Protein AF-A0AAE0ABB4-F1 (afdb_monomer_lite)

Secondary structure (DSSP, 8-state):
-------------------------------------------GGGT--TT--EEEEEEEEEEETTEEEEEEEEEEEEEE-SPPSS---TT--TTS-B---PPPPP-

Structure (mmCIF, N/CA/C/O backbone):
data_AF-A0AAE0ABB4-F1
#
_entry.id   AF-A0AAE0ABB4-F1
#
loop_
_atom_site.group_PDB
_atom_site.id
_atom_site.type_symbo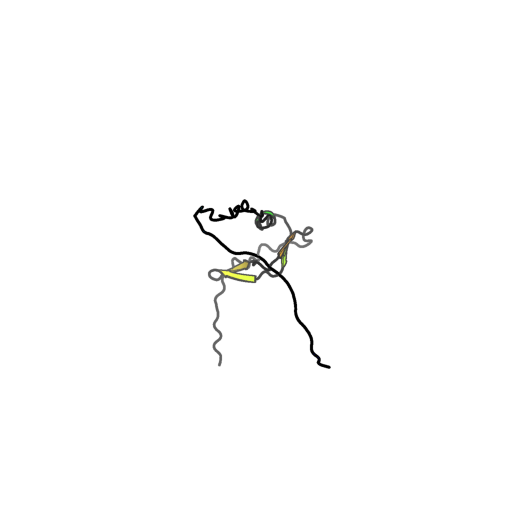l
_atom_site.label_atom_id
_atom_site.label_alt_id
_atom_site.label_comp_id
_atom_site.label_asym_id
_atom_site.label_entity_id
_atom_site.label_seq_id
_atom_site.pdbx_PDB_ins_code
_atom_site.Cartn_x
_atom_site.Cartn_y
_atom_site.Cartn_z
_atom_site.occupancy
_atom_site.B_iso_or_equiv
_atom_site.auth_seq_id
_atom_site.auth_comp_id
_atom_site.auth_asym_id
_atom_site.auth_atom_id
_atom_site.pdbx_PDB_model_num
ATOM 1 N N . MET A 1 1 ? 29.521 78.520 -8.466 1.00 41.69 1 MET A N 1
ATOM 2 C CA . MET A 1 1 ? 29.208 79.914 -8.072 1.00 41.69 1 MET A CA 1
ATOM 3 C C . MET A 1 1 ? 28.332 80.528 -9.156 1.00 41.69 1 MET A C 1
ATOM 5 O O . MET A 1 1 ? 28.312 79.990 -10.256 1.00 41.69 1 MET A O 1
ATOM 9 N N . SER A 1 2 ? 27.575 81.574 -8.837 1.00 38.72 2 SER A N 1
ATOM 10 C CA . SER A 1 2 ? 26.645 82.263 -9.750 1.00 38.72 2 SER A CA 1
ATOM 11 C C . SER A 1 2 ? 27.369 83.190 -10.739 1.00 38.72 2 SER A C 1
ATOM 13 O O . SER A 1 2 ? 28.404 83.712 -10.345 1.00 38.72 2 SER A O 1
ATOM 15 N N . THR A 1 3 ? 26.779 83.474 -11.917 1.00 31.75 3 THR A N 1
ATOM 16 C CA . THR A 1 3 ? 26.558 84.849 -12.459 1.00 31.75 3 THR A CA 1
ATOM 17 C C . THR A 1 3 ? 25.786 84.893 -13.794 1.00 31.75 3 THR A C 1
ATOM 19 O O . THR A 1 3 ? 25.891 84.002 -14.630 1.00 31.75 3 THR A O 1
ATOM 22 N N . THR A 1 4 ? 25.047 85.996 -13.948 1.00 33.56 4 THR A N 1
ATOM 23 C CA . THR A 1 4 ? 24.643 86.780 -15.146 1.00 33.56 4 THR A CA 1
ATOM 24 C C . THR A 1 4 ? 25.686 86.851 -16.293 1.00 33.56 4 THR A C 1
ATOM 26 O O . THR A 1 4 ? 26.872 86.728 -16.001 1.00 33.56 4 THR A O 1
ATOM 29 N N . THR A 1 5 ? 25.395 87.102 -17.590 1.00 31.52 5 THR A N 1
ATOM 30 C CA . THR A 1 5 ? 24.165 87.262 -18.441 1.00 31.52 5 THR A CA 1
ATOM 31 C C . THR A 1 5 ? 24.581 87.188 -19.959 1.00 31.52 5 THR A C 1
ATOM 33 O O . THR A 1 5 ? 25.715 86.797 -20.204 1.00 31.52 5 THR A O 1
ATOM 36 N N . GLU A 1 6 ? 23.832 87.477 -21.055 1.00 35.69 6 GLU A N 1
ATOM 37 C CA . GLU A 1 6 ? 22.491 88.065 -21.331 1.00 35.69 6 GLU A CA 1
ATOM 38 C C . GLU A 1 6 ? 21.883 87.644 -22.712 1.00 35.69 6 GLU A C 1
ATOM 40 O O . GLU A 1 6 ? 22.542 87.035 -23.547 1.00 35.69 6 GLU A O 1
ATOM 45 N N . THR A 1 7 ? 20.616 88.029 -22.933 1.00 31.92 7 THR A N 1
ATOM 46 C CA . THR A 1 7 ? 19.879 88.421 -24.169 1.00 31.92 7 THR A CA 1
ATOM 47 C C . THR A 1 7 ? 20.511 88.279 -25.576 1.00 31.92 7 THR A C 1
ATOM 49 O O . THR A 1 7 ? 21.500 88.941 -25.878 1.00 31.92 7 THR A O 1
ATOM 52 N N . LYS A 1 8 ? 19.801 87.610 -26.523 1.00 34.84 8 LYS A N 1
ATOM 53 C CA . LYS A 1 8 ? 18.992 88.221 -27.637 1.00 34.84 8 LYS A CA 1
ATOM 54 C C . LYS A 1 8 ? 18.640 87.227 -28.781 1.00 34.84 8 LYS A C 1
ATOM 56 O O . LYS A 1 8 ? 19.491 86.447 -29.188 1.00 34.84 8 LYS A O 1
ATOM 61 N N . THR A 1 9 ? 17.483 87.448 -29.437 1.00 30.66 9 THR A N 1
ATOM 62 C CA . THR A 1 9 ? 17.218 87.288 -30.907 1.00 30.66 9 THR A CA 1
ATOM 63 C C . THR A 1 9 ? 16.262 86.163 -31.388 1.00 30.66 9 THR A C 1
ATOM 65 O O . THR A 1 9 ? 16.583 84.990 -31.323 1.00 30.66 9 THR A O 1
ATOM 68 N N . GLN A 1 10 ? 15.147 86.602 -32.007 1.00 40.25 10 GLN A N 1
ATOM 69 C CA . GLN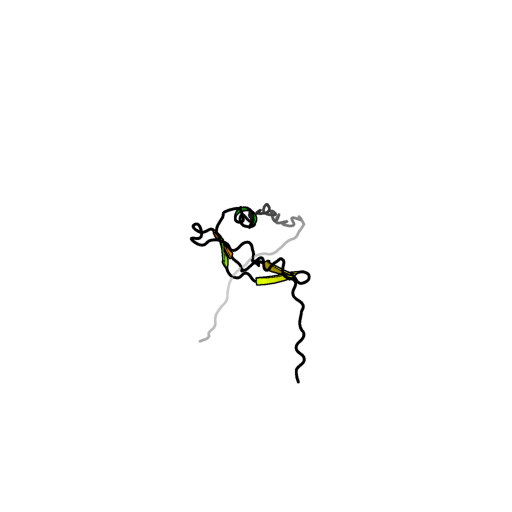 A 1 10 ? 14.292 85.982 -33.057 1.00 40.25 10 GLN A CA 1
ATOM 70 C C . GLN A 1 10 ? 13.533 84.640 -32.848 1.00 40.25 10 GLN A C 1
ATOM 72 O O . GLN A 1 10 ? 14.132 83.579 -32.809 1.00 40.25 10 GLN A O 1
ATOM 77 N N . GLN A 1 11 ? 12.189 84.756 -32.967 1.00 42.59 11 GLN A N 1
ATOM 78 C CA . GLN A 1 11 ? 11.243 83.993 -33.835 1.00 42.59 11 GLN A CA 1
ATOM 79 C C . GLN A 1 11 ? 11.055 82.462 -33.593 1.00 42.59 11 GLN A C 1
ATOM 81 O O . GLN A 1 11 ? 11.975 81.773 -33.193 1.00 42.59 11 GLN A O 1
ATOM 86 N N . LYS A 1 12 ? 9.886 81.825 -33.829 1.00 37.09 12 LYS A N 1
ATOM 87 C CA . LYS A 1 12 ? 8.826 82.087 -34.833 1.00 37.09 12 LYS A CA 1
ATOM 88 C C . LYS A 1 12 ? 7.497 81.324 -34.537 1.00 37.09 12 LYS A C 1
ATOM 90 O O . LYS A 1 12 ? 7.554 80.182 -34.111 1.00 37.09 12 LYS A O 1
ATOM 95 N N . GLN A 1 13 ? 6.353 81.908 -34.934 1.00 32.06 13 GLN A N 1
ATOM 96 C CA . GLN A 1 13 ? 5.065 81.277 -35.348 1.00 32.06 13 GLN A CA 1
ATOM 97 C C . GLN A 1 13 ? 4.150 80.458 -34.389 1.00 32.06 13 GLN A C 1
ATOM 99 O O . GLN A 1 13 ? 4.564 79.546 -33.689 1.00 32.06 13 GLN A O 1
ATOM 104 N N . ALA A 1 14 ? 2.843 80.750 -34.516 1.00 32.75 14 ALA A N 1
ATOM 105 C CA . ALA A 1 14 ? 1.630 79.985 -34.158 1.00 32.75 14 ALA A CA 1
ATOM 106 C C . ALA A 1 14 ? 0.420 80.659 -34.887 1.00 32.75 14 ALA A C 1
ATOM 108 O O . ALA A 1 14 ? 0.627 81.726 -35.473 1.00 32.75 14 ALA A O 1
ATOM 109 N N . PRO A 1 15 ? -0.844 80.189 -34.789 1.00 58.53 15 PRO A N 1
ATOM 110 C CA . PRO A 1 15 ? -1.381 78.861 -35.141 1.00 58.53 15 PRO A CA 1
ATOM 111 C C . PRO A 1 15 ? -2.642 78.942 -36.060 1.00 58.53 15 PRO A C 1
ATOM 113 O O . PRO A 1 15 ? -3.139 80.036 -36.314 1.00 58.53 15 PRO A O 1
ATOM 116 N N . LYS A 1 16 ? -3.214 77.795 -36.482 1.00 36.31 16 LYS A N 1
ATOM 117 C CA . LYS A 1 16 ? -4.673 77.555 -36.708 1.00 36.31 16 LYS A CA 1
ATOM 118 C C . LYS A 1 16 ? -4.947 76.042 -36.900 1.00 36.31 16 LYS A C 1
ATOM 120 O O . LYS A 1 16 ? -4.207 75.408 -37.638 1.00 36.31 16 LYS A O 1
ATOM 125 N N . GLN A 1 17 ? -5.743 75.414 -36.020 1.00 39.03 17 GLN A N 1
ATOM 126 C CA . GLN A 1 17 ? -7.161 74.991 -36.192 1.00 39.03 17 GLN A CA 1
ATOM 127 C C . GLN A 1 17 ? -7.349 73.825 -37.194 1.00 39.03 17 GLN A C 1
ATOM 129 O O . GLN A 1 17 ? -7.041 74.002 -38.364 1.00 39.03 17 GLN A O 1
ATOM 134 N N . GLN A 1 18 ? -7.618 72.599 -36.700 1.00 38.16 18 GLN A N 1
ATOM 135 C CA . GLN A 1 18 ? -8.941 71.907 -36.637 1.00 38.16 18 GLN A CA 1
ATOM 136 C C . GLN A 1 18 ? -9.376 71.371 -38.027 1.00 38.16 18 GLN A C 1
ATOM 138 O O . GLN A 1 18 ? -9.240 72.084 -39.010 1.00 38.16 18 GLN A O 1
ATOM 143 N N . GLU A 1 19 ? -9.821 70.120 -38.206 1.00 36.62 19 GLU A N 1
ATOM 144 C CA . GLU A 1 19 ? -10.715 69.316 -37.344 1.00 36.62 19 GLU A CA 1
ATOM 145 C C . GLU A 1 19 ? -10.391 67.788 -37.344 1.00 36.62 19 GLU A C 1
ATOM 147 O O . GLU A 1 19 ? -9.253 67.396 -37.590 1.00 36.62 19 GLU A O 1
ATOM 152 N N . GLU A 1 20 ? -11.368 66.956 -36.969 1.00 40.31 20 GLU A N 1
ATOM 153 C CA . GLU A 1 20 ? -11.336 65.520 -36.608 1.00 40.31 20 GLU A CA 1
ATOM 154 C C . GLU A 1 20 ? -10.759 64.509 -37.634 1.00 40.31 20 GLU A C 1
ATOM 156 O O . GLU A 1 20 ? -11.037 64.593 -38.825 1.00 40.31 20 GLU A O 1
ATOM 161 N N . GLU A 1 21 ? -10.126 63.433 -37.132 1.00 38.44 21 GLU A N 1
ATOM 162 C CA . GLU A 1 21 ? -10.499 62.052 -37.514 1.00 38.44 21 GLU A CA 1
ATOM 163 C C . GLU A 1 21 ? -10.266 61.079 -36.334 1.00 38.44 21 GLU A C 1
ATOM 165 O O . GLU A 1 21 ? -9.267 61.165 -35.612 1.00 38.44 21 GLU A O 1
ATOM 170 N N . GLU A 1 22 ? -11.210 60.159 -36.109 1.00 46.00 22 GLU A N 1
ATOM 171 C CA . GLU A 1 22 ? -11.197 59.188 -35.010 1.00 46.00 22 GLU A CA 1
ATOM 172 C C . GLU A 1 22 ? -10.500 57.878 -35.418 1.00 46.00 22 GLU A C 1
ATOM 174 O O . GLU A 1 22 ? -10.996 57.124 -36.251 1.00 46.00 22 GLU A O 1
ATOM 179 N N . ALA A 1 23 ? -9.381 57.547 -34.765 1.00 37.25 23 ALA A N 1
ATOM 180 C CA . ALA A 1 23 ? -8.704 56.259 -34.936 1.00 37.25 23 ALA A CA 1
ATOM 181 C C . ALA A 1 23 ? -8.276 55.666 -33.583 1.00 37.25 23 ALA A C 1
ATOM 183 O O . ALA A 1 23 ? -7.093 55.626 -33.232 1.00 37.25 23 ALA A O 1
ATOM 184 N N . ALA A 1 24 ? -9.251 55.196 -32.797 1.00 39.94 24 ALA A N 1
ATOM 185 C CA . ALA A 1 24 ? -8.988 54.490 -31.547 1.00 39.94 24 ALA A CA 1
ATOM 186 C C . ALA A 1 24 ? -8.135 53.231 -31.808 1.00 39.94 24 ALA A C 1
ATOM 188 O O . ALA A 1 24 ? -8.603 52.251 -32.388 1.00 39.94 24 ALA A O 1
ATOM 189 N N . ALA A 1 25 ? -6.870 53.254 -31.374 1.00 45.66 25 ALA A N 1
ATOM 190 C CA . ALA A 1 25 ? -5.884 52.207 -31.646 1.00 45.66 25 ALA A CA 1
ATOM 191 C C . ALA A 1 25 ? -6.163 50.912 -30.855 1.00 45.66 25 ALA A C 1
ATOM 193 O O . ALA A 1 25 ? -5.468 50.574 -29.891 1.00 45.66 25 ALA A O 1
ATOM 194 N N . ALA A 1 26 ? -7.186 50.172 -31.282 1.00 46.22 26 ALA A N 1
ATOM 195 C CA . ALA A 1 26 ? -7.578 48.879 -30.748 1.00 46.22 26 ALA A CA 1
ATOM 196 C C . ALA A 1 26 ? -6.477 47.835 -30.997 1.00 46.22 26 ALA A C 1
ATOM 198 O O . ALA A 1 26 ? -6.487 47.099 -31.984 1.00 46.22 26 ALA A O 1
ATOM 199 N N . LYS A 1 27 ? -5.511 47.751 -30.073 1.00 53.97 27 LYS A N 1
ATOM 200 C CA . LYS A 1 27 ? -4.543 46.651 -30.021 1.00 53.97 27 LYS A CA 1
ATOM 201 C C . LYS A 1 27 ? -5.306 45.340 -29.862 1.00 53.97 27 LYS A C 1
ATOM 203 O O . LYS A 1 27 ? -5.723 44.992 -28.758 1.00 53.97 27 LYS A O 1
ATOM 208 N N . VAL A 1 28 ? -5.459 44.610 -30.964 1.00 56.91 28 VAL A N 1
ATOM 209 C CA . VAL A 1 28 ? -5.989 43.247 -30.967 1.00 56.91 28 VAL A CA 1
ATOM 210 C C . VAL A 1 28 ? -5.041 42.384 -30.141 1.00 56.91 28 VAL A C 1
ATOM 212 O O . VAL A 1 28 ? -3.984 41.964 -30.608 1.00 56.91 28 VAL A O 1
ATOM 215 N N . VAL A 1 29 ? -5.405 42.146 -28.880 1.00 64.69 29 VAL A N 1
ATOM 216 C CA . VAL A 1 29 ? -4.717 41.181 -28.024 1.00 64.69 29 VAL A CA 1
ATOM 217 C C . VAL A 1 29 ? -5.062 39.801 -28.564 1.00 64.69 29 VAL A C 1
ATOM 219 O O . VAL A 1 29 ? -6.082 39.214 -28.201 1.00 64.69 29 VAL A O 1
ATOM 222 N N . GLU A 1 30 ? -4.225 39.309 -29.478 1.00 69.50 30 GLU A N 1
ATOM 223 C CA . GLU A 1 30 ? -4.338 37.962 -30.022 1.00 69.50 30 GLU A CA 1
ATOM 224 C C . GLU A 1 30 ? -4.314 36.969 -28.855 1.00 69.50 30 GLU A C 1
ATOM 226 O O . GLU A 1 30 ? -3.292 36.763 -28.190 1.00 69.50 30 GLU A O 1
ATOM 231 N N . LYS A 1 31 ? -5.479 36.378 -28.565 1.00 70.44 31 LYS A N 1
ATOM 232 C CA . LYS A 1 31 ? -5.626 35.362 -27.526 1.00 70.44 31 LYS A CA 1
ATOM 233 C C . LYS A 1 31 ? -4.847 34.132 -27.975 1.00 70.44 31 LYS A C 1
ATOM 235 O O . LYS A 1 31 ? -5.367 33.312 -28.730 1.00 70.44 31 LYS A O 1
ATOM 240 N N . ARG A 1 32 ? -3.591 34.042 -27.520 1.00 73.62 32 ARG A N 1
ATOM 241 C CA . ARG A 1 32 ? -2.683 32.918 -27.776 1.00 73.62 32 ARG A CA 1
ATOM 242 C C . ARG A 1 32 ? -3.454 31.611 -27.625 1.00 73.62 32 ARG A C 1
ATOM 244 O O . ARG A 1 32 ? -4.106 31.401 -26.600 1.00 73.62 32 ARG A O 1
ATOM 251 N N . LYS A 1 33 ? -3.380 30.759 -28.652 1.00 72.19 33 LYS A N 1
ATOM 252 C CA . LYS A 1 33 ? -4.047 29.449 -28.675 1.00 72.19 33 LYS A CA 1
ATOM 253 C C . LYS A 1 33 ? -3.743 28.714 -27.360 1.00 72.19 33 LYS A C 1
ATOM 255 O O . LYS A 1 33 ? -2.580 28.730 -26.946 1.00 72.19 33 LYS A O 1
ATOM 260 N N . PRO A 1 34 ? -4.744 28.113 -26.689 1.00 65.19 34 PRO A N 1
ATOM 261 C CA . PRO A 1 34 ? -4.544 27.493 -25.385 1.00 65.19 34 PRO A CA 1
ATOM 262 C C . PRO A 1 34 ? -3.435 26.444 -25.467 1.00 65.19 34 PRO A C 1
ATOM 264 O O . PRO A 1 34 ? -3.520 25.489 -26.240 1.00 65.19 34 PRO A O 1
ATOM 267 N N . VAL A 1 35 ? -2.381 26.640 -24.673 1.00 65.44 35 VAL A N 1
ATOM 268 C CA . VAL A 1 35 ? -1.282 25.680 -24.567 1.00 65.44 35 VAL A CA 1
ATOM 269 C C . VAL A 1 35 ? -1.775 24.525 -23.707 1.00 65.44 35 VAL A C 1
ATOM 271 O O . VAL A 1 35 ? -1.666 24.547 -22.482 1.00 65.44 35 VAL A O 1
ATOM 274 N N . PHE A 1 36 ? -2.352 23.520 -24.362 1.00 60.28 36 PHE A N 1
ATOM 275 C CA . PHE A 1 36 ? -2.690 22.249 -23.737 1.00 60.28 36 PHE A CA 1
ATOM 276 C C . PHE A 1 36 ? -1.402 21.501 -23.383 1.00 60.28 36 PHE A C 1
ATOM 278 O O . PHE A 1 36 ? -0.917 20.665 -24.144 1.00 60.28 36 PHE A O 1
ATOM 285 N N . VAL A 1 37 ? -0.840 21.813 -22.215 1.00 57.25 37 VAL A N 1
ATOM 286 C CA . VAL A 1 37 ? 0.176 20.970 -21.587 1.00 57.25 37 VAL A CA 1
ATOM 287 C C . VAL A 1 37 ? -0.481 19.624 -21.300 1.00 57.25 37 VAL A C 1
ATOM 289 O O . VAL A 1 37 ? -1.361 19.525 -20.444 1.00 57.25 37 VAL A O 1
ATOM 292 N N . LYS A 1 38 ? -0.065 18.583 -22.023 1.00 53.09 38 LYS A N 1
ATOM 293 C CA . LYS A 1 38 ? -0.380 17.212 -21.634 1.00 53.09 38 LYS A CA 1
ATOM 294 C C . LYS A 1 38 ? 0.248 16.949 -20.270 1.00 53.09 38 LYS A C 1
ATOM 296 O O . LYS A 1 38 ? 1.466 16.996 -20.116 1.00 53.09 38 LYS A O 1
ATOM 301 N N . VAL A 1 39 ? -0.588 16.653 -19.282 1.00 54.66 39 VAL A N 1
ATOM 302 C CA . VAL A 1 39 ? -0.134 16.080 -18.014 1.00 54.66 39 VAL A CA 1
ATOM 303 C C . VAL A 1 39 ? 0.111 14.592 -18.268 1.00 54.66 39 VAL A C 1
ATOM 305 O O . VAL A 1 39 ? -0.747 13.758 -17.999 1.00 54.66 39 VAL A O 1
ATOM 308 N N . ASP A 1 40 ? 1.275 14.262 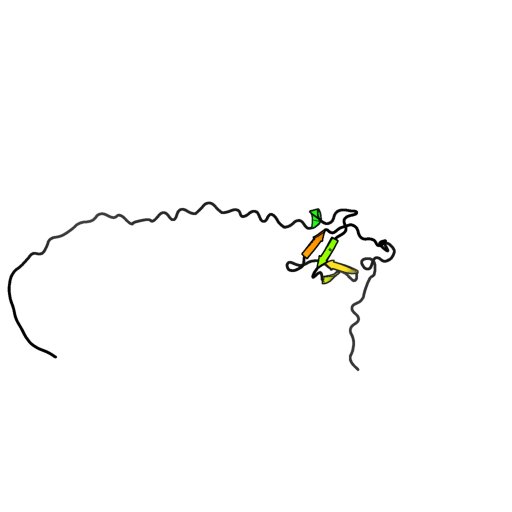-18.832 1.00 56.31 40 ASP A N 1
ATOM 309 C CA . ASP A 1 40 ? 1.650 12.896 -19.246 1.00 56.31 40 ASP A CA 1
ATOM 310 C C . ASP A 1 40 ? 1.866 11.914 -18.065 1.00 56.31 40 ASP A C 1
ATOM 312 O O . ASP A 1 40 ? 2.325 10.791 -18.259 1.00 56.31 40 ASP A O 1
ATOM 316 N N . GLN A 1 41 ? 1.555 12.313 -16.824 1.00 56.03 41 GLN A N 1
ATOM 317 C CA . GLN A 1 41 ? 1.876 11.564 -15.602 1.00 56.03 41 GLN A CA 1
ATOM 318 C C . GLN A 1 41 ? 0.734 11.540 -14.568 1.00 56.03 41 GLN A C 1
ATOM 320 O O . GLN A 1 41 ? 0.895 12.061 -13.471 1.00 56.03 41 GLN A O 1
ATOM 325 N N . LEU A 1 42 ? -0.398 10.888 -14.868 1.00 54.31 42 LEU A N 1
ATOM 326 C CA . LEU A 1 42 ? -1.316 10.359 -13.835 1.00 54.31 42 LEU A CA 1
ATOM 327 C C . LEU A 1 42 ? -2.108 9.123 -14.314 1.00 54.31 42 LEU A C 1
ATOM 329 O O . LEU A 1 42 ? -3.294 9.217 -14.621 1.00 54.31 42 LEU A O 1
ATOM 333 N N . ARG A 1 43 ? -1.484 7.937 -14.285 1.00 59.94 43 ARG A N 1
ATOM 334 C CA . ARG A 1 43 ? -2.194 6.648 -14.122 1.00 59.94 43 ARG A CA 1
ATOM 335 C C . ARG A 1 43 ? -1.382 5.668 -13.256 1.00 59.94 43 ARG A C 1
ATOM 337 O O . ARG A 1 43 ? -0.682 4.820 -13.801 1.00 59.94 43 ARG A O 1
ATOM 344 N N . PRO A 1 44 ? -1.510 5.714 -11.914 1.00 59.53 44 PRO A N 1
ATOM 345 C CA . PRO A 1 44 ? -0.962 4.679 -11.022 1.00 59.53 44 PRO A CA 1
ATOM 346 C C . PRO A 1 44 ? -1.389 3.251 -11.408 1.00 59.53 44 PRO A C 1
ATOM 348 O O . PRO A 1 44 ? -0.628 2.303 -11.241 1.00 59.53 44 PRO A O 1
ATOM 351 N N . VAL A 1 45 ? -2.578 3.127 -12.008 1.00 63.72 45 VAL A N 1
ATOM 352 C CA . VAL A 1 45 ? -3.154 1.890 -12.563 1.00 63.72 45 VAL A CA 1
ATOM 353 C C . VAL A 1 45 ? -2.250 1.220 -13.612 1.00 63.72 45 VAL A C 1
ATOM 355 O O . VAL A 1 45 ? -2.230 -0.001 -13.695 1.00 63.72 45 VAL A O 1
ATOM 358 N N . ASP A 1 46 ? -1.456 1.978 -14.380 1.00 77.44 46 ASP A N 1
ATOM 359 C CA . ASP A 1 46 ? -0.544 1.398 -15.382 1.00 77.44 46 ASP A CA 1
ATOM 360 C C . ASP A 1 46 ? 0.709 0.754 -14.754 1.00 77.44 46 ASP A C 1
ATOM 362 O O . ASP A 1 46 ? 1.371 -0.063 -15.406 1.00 77.44 46 ASP A O 1
ATOM 366 N N . LEU A 1 47 ? 1.031 1.129 -13.508 1.00 81.31 47 LEU A N 1
ATOM 367 C CA . LEU A 1 47 ? 2.154 0.614 -12.716 1.00 81.31 47 LEU A CA 1
ATOM 368 C C . LEU A 1 47 ? 1.729 -0.566 -11.829 1.00 81.31 47 LEU A C 1
ATOM 370 O O . LEU A 1 47 ? 2.491 -1.509 -11.651 1.00 81.31 47 LEU A O 1
ATOM 374 N N . MET A 1 48 ? 0.509 -0.523 -11.285 1.00 84.12 48 MET A N 1
ATOM 375 C CA . MET A 1 48 ? -0.057 -1.552 -10.404 1.00 84.12 48 MET A CA 1
ATOM 376 C C . MET A 1 48 ? -0.712 -2.686 -11.205 1.00 84.12 48 MET A C 1
ATOM 378 O O . MET A 1 48 ? -1.928 -2.872 -11.184 1.00 84.12 48 MET A O 1
ATOM 382 N N . LYS A 1 49 ? 0.115 -3.442 -11.931 1.00 88.94 49 LYS A N 1
ATOM 383 C CA . LYS A 1 49 ? -0.284 -4.690 -12.601 1.00 88.94 49 LYS A CA 1
ATOM 384 C C . LYS A 1 49 ? -0.067 -5.895 -11.671 1.00 88.94 49 LYS A C 1
ATOM 386 O O . LYS A 1 49 ? 0.760 -5.800 -10.761 1.00 88.94 49 LYS A O 1
ATOM 391 N N . PRO A 1 50 ? -0.745 -7.034 -11.912 1.00 89.31 50 PRO A N 1
ATOM 392 C CA . PRO A 1 50 ? -0.379 -8.311 -11.301 1.00 89.31 50 PRO A CA 1
ATOM 393 C C . PRO A 1 50 ? 1.121 -8.605 -11.444 1.00 89.31 50 PRO A C 1
ATOM 395 O O . PRO A 1 50 ? 1.773 -8.110 -12.369 1.00 89.31 50 PRO A O 1
ATOM 398 N N . ASP A 1 51 ? 1.659 -9.364 -10.490 1.00 88.62 51 ASP A N 1
ATOM 399 C CA . ASP A 1 51 ? 3.054 -9.832 -10.420 1.00 88.62 51 ASP A CA 1
ATOM 400 C C . ASP A 1 51 ? 4.140 -8.730 -10.432 1.00 88.62 51 ASP A C 1
ATOM 402 O O . ASP A 1 51 ? 5.339 -9.013 -10.433 1.00 88.62 51 ASP A O 1
ATOM 406 N N . THR A 1 52 ? 3.749 -7.451 -10.395 1.00 90.62 52 THR A N 1
ATOM 407 C CA . THR A 1 52 ? 4.668 -6.309 -10.446 1.00 90.62 52 THR A CA 1
ATOM 408 C C . THR A 1 52 ? 5.066 -5.878 -9.038 1.00 90.62 52 THR A C 1
ATOM 410 O O . THR A 1 52 ? 4.235 -5.421 -8.255 1.00 90.62 52 THR A O 1
ATOM 413 N N . THR A 1 53 ? 6.358 -5.973 -8.714 1.00 92.38 53 THR A N 1
ATOM 414 C CA . THR A 1 53 ? 6.884 -5.456 -7.442 1.00 92.38 53 THR A CA 1
ATOM 415 C C . THR A 1 53 ? 7.005 -3.931 -7.505 1.00 92.38 53 THR A C 1
ATOM 417 O O . THR A 1 53 ? 7.607 -3.378 -8.428 1.00 92.38 53 THR A O 1
ATOM 420 N N . VAL A 1 54 ? 6.425 -3.244 -6.516 1.00 91.94 54 VAL A N 1
ATOM 421 C CA . VAL A 1 54 ? 6.476 -1.781 -6.389 1.00 91.94 54 VAL A CA 1
ATOM 422 C C . VAL A 1 54 ? 6.867 -1.355 -4.976 1.00 91.94 54 VAL A C 1
ATOM 424 O O . VAL A 1 54 ? 6.346 -1.871 -3.988 1.00 91.94 54 VAL A O 1
ATOM 427 N N . ILE A 1 55 ? 7.744 -0.359 -4.875 1.00 92.44 55 ILE A N 1
ATOM 428 C CA . ILE A 1 55 ? 7.995 0.389 -3.643 1.00 92.44 55 ILE A CA 1
ATOM 429 C C . ILE A 1 55 ? 7.078 1.611 -3.634 1.00 92.44 55 ILE A C 1
ATOM 431 O O . ILE A 1 55 ? 7.051 2.403 -4.578 1.00 92.44 55 ILE A O 1
ATOM 435 N N . ILE A 1 56 ? 6.336 1.784 -2.542 1.00 93.00 56 ILE A N 1
ATOM 436 C CA . ILE A 1 56 ? 5.445 2.926 -2.336 1.00 93.00 56 ILE A CA 1
ATOM 437 C C . ILE A 1 56 ? 6.017 3.790 -1.207 1.00 93.00 56 ILE A C 1
ATOM 439 O O . ILE A 1 56 ? 6.154 3.340 -0.072 1.00 93.00 56 ILE A O 1
ATOM 443 N N . ARG A 1 57 ? 6.378 5.036 -1.524 1.00 93.25 57 ARG A N 1
ATOM 444 C CA . ARG A 1 57 ? 6.996 6.005 -0.605 1.00 93.25 57 ARG A CA 1
ATOM 445 C C . ARG A 1 57 ? 5.984 7.080 -0.215 1.00 93.25 57 ARG A C 1
ATOM 447 O O . ARG A 1 57 ? 5.238 7.547 -1.072 1.00 93.25 57 ARG A O 1
ATOM 454 N N . ASN A 1 58 ? 5.994 7.494 1.056 1.00 92.94 58 ASN A N 1
ATOM 455 C CA . ASN A 1 58 ? 5.047 8.467 1.626 1.00 92.94 58 ASN A CA 1
ATOM 456 C C . ASN A 1 58 ? 3.573 8.108 1.319 1.00 92.94 58 ASN A C 1
ATOM 458 O O . ASN A 1 58 ? 2.781 8.933 0.866 1.00 92.94 58 ASN A O 1
ATOM 462 N N . ALA A 1 59 ? 3.225 6.838 1.536 1.00 93.38 59 ALA A N 1
ATOM 463 C CA . ALA A 1 59 ? 1.837 6.407 1.643 1.00 93.38 59 ALA A CA 1
ATOM 464 C C . ALA A 1 59 ? 1.317 6.637 3.068 1.00 93.38 59 ALA A C 1
ATOM 466 O O . ALA A 1 59 ? 2.082 6.588 4.033 1.00 93.38 59 ALA A O 1
ATOM 467 N N . LYS A 1 60 ? 0.004 6.825 3.193 1.00 92.81 60 LYS A N 1
ATOM 468 C CA . LYS A 1 60 ? -0.725 6.830 4.465 1.00 92.81 60 LYS A CA 1
ATOM 4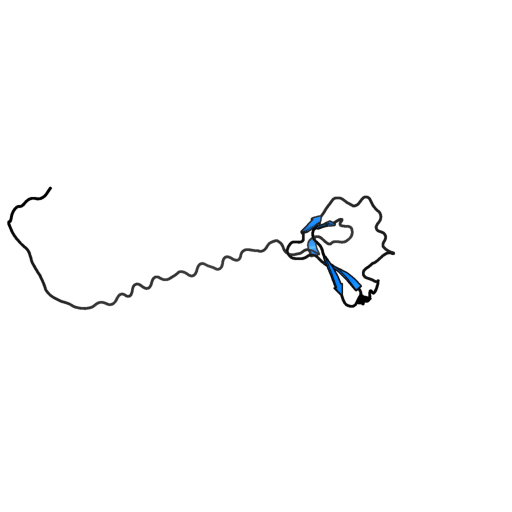69 C C 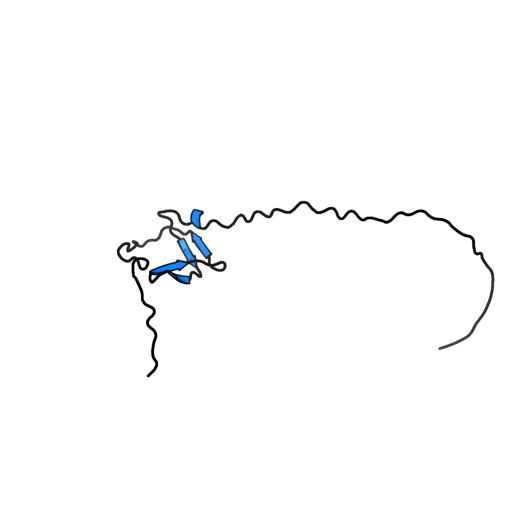. LYS A 1 60 ? -1.607 5.587 4.580 1.00 92.81 60 LYS A C 1
ATOM 471 O O . LYS A 1 60 ? -1.992 4.997 3.568 1.00 92.81 60 LYS A O 1
ATOM 476 N N . ILE A 1 61 ? -1.996 5.247 5.805 1.00 93.75 61 ILE A N 1
ATOM 477 C CA . ILE A 1 61 ? -3.196 4.435 6.022 1.00 93.75 61 ILE A CA 1
ATOM 478 C C . ILE A 1 61 ? -4.417 5.355 5.962 1.00 93.75 61 ILE A C 1
ATOM 480 O O . ILE A 1 61 ? -4.415 6.449 6.527 1.00 93.75 61 ILE A O 1
ATOM 484 N N . ASP A 1 62 ? -5.454 4.901 5.271 1.00 92.62 62 ASP A N 1
ATOM 485 C CA . ASP A 1 62 ? -6.780 5.500 5.231 1.00 92.62 62 ASP A CA 1
ATOM 486 C C . ASP A 1 62 ? -7.761 4.522 5.894 1.00 92.62 62 ASP A C 1
ATOM 488 O O . ASP A 1 62 ? -7.817 3.348 5.520 1.00 92.62 62 ASP A O 1
ATOM 492 N N . MET A 1 63 ? -8.496 4.978 6.910 1.00 92.12 63 MET A N 1
ATOM 493 C CA . MET A 1 63 ? -9.474 4.150 7.624 1.00 92.12 63 MET A CA 1
ATOM 494 C C . MET A 1 63 ? -10.834 4.258 6.937 1.00 92.12 63 MET A C 1
ATOM 496 O O . MET A 1 63 ? -11.484 5.302 6.989 1.00 92.12 63 MET A O 1
ATOM 500 N N . PHE A 1 64 ? -11.282 3.176 6.302 1.00 89.56 64 PHE A N 1
ATOM 501 C CA . PHE A 1 64 ? -12.523 3.142 5.534 1.00 89.56 64 PHE A CA 1
ATOM 502 C C . PHE A 1 64 ? -13.501 2.133 6.137 1.00 89.56 64 PHE A C 1
ATOM 504 O O . PHE A 1 64 ? -13.326 0.928 5.988 1.00 89.56 64 PHE A O 1
ATOM 511 N N . LYS A 1 65 ? -14.557 2.634 6.793 1.00 90.12 65 LYS A N 1
ATOM 512 C CA . LYS A 1 65 ? -15.622 1.827 7.429 1.00 90.12 65 LYS A CA 1
ATOM 513 C C . LYS A 1 65 ? -15.129 0.789 8.460 1.00 90.12 65 LYS A C 1
ATOM 515 O O . LYS A 1 65 ? -15.785 -0.221 8.660 1.00 90.12 65 LYS A O 1
ATOM 520 N N . GLY A 1 66 ? -13.997 1.056 9.113 1.00 89.06 66 GLY A N 1
ATOM 521 C CA . GLY A 1 66 ? -13.344 0.143 10.062 1.00 89.06 66 GLY A CA 1
ATOM 522 C C . GLY A 1 66 ? -12.177 -0.641 9.458 1.00 89.06 66 GLY A C 1
ATOM 523 O O . GLY A 1 66 ? -11.287 -1.052 10.192 1.00 89.06 66 GLY A O 1
ATOM 524 N N . ASN A 1 67 ? -12.106 -0.788 8.133 1.00 92.19 67 ASN A N 1
ATOM 525 C CA . ASN A 1 67 ? -11.002 -1.483 7.472 1.00 92.19 67 ASN A CA 1
ATOM 526 C C . ASN A 1 67 ? -9.836 -0.536 7.146 1.00 92.19 67 ASN A C 1
ATOM 528 O O . ASN A 1 67 ? -10.041 0.608 6.725 1.00 92.19 67 ASN A O 1
ATOM 532 N N . MET A 1 68 ? -8.603 -1.033 7.264 1.00 93.81 68 MET A N 1
ATOM 533 C CA . MET A 1 68 ? -7.398 -0.305 6.852 1.00 93.81 68 MET A CA 1
ATOM 534 C C . MET A 1 68 ? -7.195 -0.379 5.333 1.00 93.81 68 MET A C 1
ATOM 536 O O . MET A 1 68 ? -7.328 -1.442 4.725 1.00 93.81 68 MET A O 1
ATOM 540 N N . ARG A 1 69 ? -6.802 0.735 4.709 1.00 93.00 69 ARG A N 1
ATOM 541 C CA . ARG A 1 69 ? -6.383 0.790 3.298 1.00 93.00 69 ARG A CA 1
ATOM 542 C C . ARG A 1 69 ? -5.077 1.554 3.148 1.00 93.00 69 ARG A C 1
ATOM 544 O O . ARG A 1 69 ? -4.890 2.579 3.795 1.00 93.00 69 ARG A O 1
ATOM 551 N N . LEU A 1 70 ? -4.193 1.096 2.264 1.00 92.50 70 LEU A N 1
ATOM 552 C CA . LEU A 1 70 ? -2.998 1.850 1.885 1.00 92.50 70 LEU A CA 1
ATOM 553 C C . LEU A 1 70 ? -3.359 2.868 0.794 1.00 92.50 70 LEU A C 1
ATOM 555 O O . LEU A 1 70 ? -3.909 2.495 -0.241 1.00 92.50 70 LEU A O 1
ATOM 559 N N . ALA A 1 71 ? -3.048 4.144 1.013 1.00 90.88 71 ALA A N 1
ATOM 560 C CA . ALA A 1 71 ? -3.351 5.227 0.081 1.00 90.88 71 ALA A CA 1
ATOM 561 C C . ALA A 1 71 ? -2.121 6.104 -0.186 1.00 90.88 71 ALA A C 1
ATOM 563 O O . ALA A 1 71 ? -1.332 6.392 0.714 1.00 90.88 71 ALA A O 1
ATOM 564 N N . VAL A 1 72 ? -1.980 6.564 -1.429 1.00 90.44 72 VAL A N 1
ATOM 565 C CA . VAL A 1 72 ? -0.893 7.445 -1.880 1.00 90.44 72 VAL A CA 1
ATOM 566 C C . VAL A 1 72 ? -1.491 8.809 -2.202 1.00 90.44 72 VAL A C 1
ATOM 568 O O . VAL A 1 72 ? -2.499 8.886 -2.903 1.00 90.44 72 VAL A O 1
ATOM 571 N N . ASP A 1 73 ? -0.903 9.878 -1.670 1.00 87.31 73 ASP A N 1
ATOM 572 C CA . ASP A 1 73 ? -1.340 11.249 -1.939 1.00 87.31 73 ASP A CA 1
ATOM 573 C C . ASP A 1 73 ? -0.483 11.932 -3.025 1.00 87.31 73 ASP A C 1
ATOM 575 O O . ASP A 1 73 ? 0.335 11.300 -3.691 1.00 87.31 73 ASP A O 1
ATOM 579 N N . LYS A 1 74 ? -0.678 13.242 -3.218 1.00 84.25 74 LYS A N 1
ATOM 580 C CA . LYS A 1 74 ? 0.029 14.049 -4.230 1.00 84.25 74 LYS A CA 1
ATOM 581 C C . LYS A 1 74 ? 1.525 14.293 -3.948 1.00 84.25 74 LYS A C 1
ATOM 583 O O . LYS A 1 74 ? 2.188 14.901 -4.785 1.00 84.25 74 LYS A O 1
ATOM 588 N N . TRP A 1 75 ? 2.031 13.894 -2.781 1.00 86.50 75 TRP A N 1
ATOM 589 C CA . TRP A 1 75 ? 3.453 13.927 -2.416 1.00 86.50 75 TRP A CA 1
ATOM 590 C C . TRP A 1 75 ? 4.062 12.516 -2.346 1.00 86.50 75 TRP A C 1
ATOM 592 O O . TRP A 1 75 ? 5.281 12.366 -2.438 1.00 86.50 75 TRP A O 1
ATOM 602 N N . GLY A 1 76 ? 3.223 11.486 -2.209 1.00 88.25 76 GLY A N 1
ATOM 603 C CA . GLY A 1 76 ? 3.611 10.086 -2.327 1.00 88.25 76 GLY A CA 1
ATOM 604 C C . GLY A 1 76 ? 4.136 9.703 -3.714 1.00 88.25 76 GLY A C 1
ATOM 605 O O . GLY A 1 76 ? 3.823 10.327 -4.729 1.00 88.25 76 GLY A O 1
ATOM 606 N N . ARG A 1 77 ? 4.961 8.651 -3.763 1.00 88.50 77 ARG A N 1
ATOM 607 C CA . ARG A 1 77 ? 5.613 8.174 -4.993 1.00 88.50 77 ARG A CA 1
ATOM 608 C C . ARG A 1 77 ? 5.534 6.656 -5.096 1.00 88.50 77 ARG A C 1
ATOM 610 O O . ARG A 1 77 ? 5.832 5.958 -4.132 1.00 88.50 77 ARG A O 1
ATOM 617 N N . ILE A 1 78 ? 5.175 6.159 -6.276 1.00 90.62 78 ILE A N 1
ATOM 618 C CA . ILE A 1 78 ? 5.191 4.731 -6.618 1.00 90.62 78 ILE A CA 1
ATOM 619 C C . ILE A 1 78 ? 6.382 4.496 -7.548 1.00 90.62 78 ILE A C 1
ATOM 621 O O . ILE A 1 78 ? 6.598 5.255 -8.493 1.00 90.62 78 ILE A O 1
ATOM 625 N N . GLU A 1 79 ? 7.167 3.468 -7.256 1.00 89.50 79 GLU A N 1
ATOM 626 C CA . GLU A 1 79 ? 8.420 3.136 -7.927 1.00 89.50 79 GLU A CA 1
ATOM 627 C C . GLU A 1 79 ? 8.410 1.639 -8.252 1.00 89.50 79 GLU A C 1
ATOM 629 O O . GLU A 1 79 ? 8.336 0.814 -7.347 1.00 89.50 79 GLU A O 1
ATOM 634 N N . VAL A 1 80 ? 8.421 1.282 -9.539 1.00 90.50 80 VAL A N 1
ATOM 635 C CA . VAL A 1 80 ? 8.511 -0.124 -9.975 1.00 90.50 80 VAL A CA 1
ATOM 636 C C . VAL A 1 80 ? 9.949 -0.596 -9.787 1.00 90.50 80 VAL A C 1
ATOM 638 O O . VAL A 1 80 ? 10.878 0.130 -10.141 1.00 90.50 80 VAL A O 1
ATOM 641 N N . THR A 1 81 ? 10.134 -1.796 -9.242 1.00 91.62 81 THR A N 1
ATOM 642 C CA . THR A 1 81 ? 11.460 -2.361 -8.955 1.00 91.62 81 THR A CA 1
ATOM 643 C C . THR A 1 81 ? 11.640 -3.743 -9.568 1.00 91.62 81 THR A C 1
ATOM 645 O O . THR A 1 81 ? 10.717 -4.323 -10.140 1.00 91.62 81 THR A O 1
ATOM 648 N N . GLU A 1 82 ? 12.844 -4.290 -9.416 1.00 92.56 82 GLU A N 1
ATOM 649 C CA . GLU A 1 82 ? 13.104 -5.716 -9.608 1.00 92.56 82 GLU A CA 1
ATOM 650 C C . GLU A 1 82 ? 12.175 -6.577 -8.717 1.00 92.56 82 GLU A C 1
ATOM 652 O O . GLU A 1 82 ? 11.700 -6.086 -7.680 1.00 92.56 82 GLU A O 1
ATOM 657 N N . PRO A 1 83 ? 11.894 -7.840 -9.102 1.00 92.38 83 PRO A N 1
ATOM 658 C CA . PRO A 1 83 ? 11.021 -8.731 -8.343 1.00 92.38 83 PRO A CA 1
ATOM 659 C C . PRO A 1 83 ? 11.483 -8.955 -6.898 1.00 92.38 83 PRO A C 1
ATOM 661 O O . PRO A 1 83 ? 12.660 -9.199 -6.631 1.00 92.38 83 PRO A O 1
ATOM 664 N N . ALA A 1 84 ? 10.538 -8.924 -5.961 1.00 89.81 84 ALA A N 1
ATOM 665 C CA . ALA A 1 84 ? 10.799 -9.205 -4.556 1.00 89.81 84 ALA A CA 1
ATOM 666 C C . ALA A 1 84 ? 11.294 -10.647 -4.331 1.00 89.81 84 ALA A C 1
ATOM 668 O O . ALA A 1 84 ? 10.608 -11.611 -4.663 1.00 89.81 84 ALA A O 1
ATOM 669 N N . ASN A 1 85 ? 12.438 -10.806 -3.659 1.00 92.38 85 ASN A N 1
ATOM 670 C CA . ASN A 1 85 ? 12.960 -12.111 -3.226 1.00 92.38 85 ASN A CA 1
ATOM 671 C C . ASN A 1 85 ? 12.300 -12.611 -1.916 1.00 92.38 85 ASN A C 1
ATOM 673 O O . ASN A 1 85 ? 12.967 -13.164 -1.041 1.00 92.38 85 ASN A O 1
ATOM 677 N N . PHE A 1 86 ? 11.002 -12.353 -1.733 1.00 92.12 86 PHE A N 1
ATOM 678 C CA . PHE A 1 86 ? 10.224 -12.806 -0.579 1.00 92.12 86 PHE A CA 1
ATOM 679 C C . PHE A 1 86 ? 8.833 -13.279 -1.006 1.00 92.12 86 PHE A C 1
ATOM 681 O O . PHE A 1 86 ? 8.219 -12.719 -1.910 1.00 92.12 86 PHE A O 1
ATOM 688 N N . VAL A 1 87 ? 8.319 -14.306 -0.328 1.00 92.69 87 VAL A N 1
ATOM 689 C CA . VAL A 1 87 ? 6.962 -14.819 -0.558 1.00 92.69 87 VAL A CA 1
ATOM 690 C C . VAL A 1 87 ? 5.956 -13.921 0.162 1.00 92.69 87 VAL A C 1
ATOM 692 O O . VAL A 1 87 ? 6.091 -13.664 1.360 1.00 92.69 87 VAL A O 1
ATOM 695 N N . VAL A 1 88 ? 4.938 -13.447 -0.557 1.00 91.44 88 VAL A N 1
ATOM 696 C CA . VAL A 1 88 ? 3.850 -12.644 0.019 1.00 91.44 88 VAL A CA 1
ATOM 697 C C . VAL A 1 88 ? 2.960 -13.535 0.893 1.00 91.44 88 VAL A C 1
ATOM 699 O O . VAL A 1 88 ? 2.494 -14.586 0.461 1.00 91.44 88 VAL A O 1
ATOM 702 N N . LYS A 1 89 ? 2.700 -13.120 2.139 1.00 94.62 89 LYS A N 1
ATOM 703 C CA . LYS A 1 89 ? 1.815 -13.845 3.066 1.00 94.62 89 LYS A CA 1
ATOM 704 C C . LYS A 1 89 ? 0.351 -13.453 2.828 1.00 94.62 89 LYS A C 1
ATOM 706 O O . LYS A 1 89 ? -0.221 -12.694 3.604 1.00 94.62 89 LYS A O 1
ATOM 711 N N . GLU A 1 90 ? -0.248 -13.992 1.769 1.00 90.50 90 GLU A N 1
ATOM 712 C CA . GLU A 1 90 ? -1.633 -13.700 1.348 1.00 90.50 90 GLU A CA 1
ATOM 713 C C . GLU A 1 90 ? -2.676 -13.939 2.455 1.00 90.50 90 GLU A C 1
ATOM 715 O O . GLU A 1 90 ? -3.607 -13.156 2.615 1.00 90.50 90 GLU A O 1
ATOM 720 N N . GLY A 1 91 ? -2.482 -14.958 3.301 1.00 92.50 91 GLY A N 1
ATOM 721 C CA . GLY A 1 91 ? -3.336 -15.247 4.464 1.00 92.50 91 GLY A CA 1
ATOM 722 C C . GLY A 1 91 ? -3.206 -14.258 5.637 1.00 92.50 91 GLY A C 1
ATOM 723 O O . GLY A 1 91 ? -3.324 -14.669 6.789 1.00 92.50 91 GLY A O 1
ATOM 724 N N . ASN A 1 92 ? -2.873 -12.990 5.381 1.00 91.88 92 ASN A N 1
ATOM 725 C CA . ASN A 1 92 ? -2.700 -11.935 6.385 1.00 91.88 92 ASN A CA 1
ATOM 726 C C . ASN A 1 92 ? -3.139 -10.564 5.831 1.00 91.88 92 ASN A C 1
ATOM 728 O O . ASN A 1 92 ? -2.398 -9.582 5.908 1.00 91.88 92 ASN A O 1
ATOM 732 N N . ASP A 1 93 ? -4.335 -10.499 5.249 1.00 91.94 93 ASP A N 1
ATOM 733 C CA . ASP A 1 93 ? -4.878 -9.253 4.707 1.00 91.94 93 ASP A CA 1
ATOM 734 C C . ASP A 1 93 ? -5.415 -8.327 5.819 1.00 91.94 93 ASP A C 1
ATOM 736 O O . ASP A 1 93 ? -6.451 -8.583 6.434 1.00 91.94 93 ASP A O 1
ATOM 740 N N . LEU A 1 94 ? -4.707 -7.219 6.057 1.00 89.19 94 LEU A N 1
ATOM 741 C CA . LEU A 1 94 ? -5.097 -6.169 7.007 1.00 89.19 94 LEU A CA 1
ATOM 742 C C . LEU A 1 94 ? -6.313 -5.349 6.533 1.00 89.19 94 LEU A C 1
ATOM 744 O O . LEU A 1 94 ? -6.929 -4.655 7.339 1.00 89.19 94 LEU A O 1
ATOM 748 N N . SER A 1 95 ? -6.675 -5.422 5.248 1.00 90.69 95 SER A N 1
ATOM 749 C CA . SER A 1 95 ? -7.862 -4.773 4.683 1.00 90.69 95 SER A CA 1
ATOM 750 C C . SER A 1 95 ? -9.152 -5.569 4.890 1.00 90.69 95 SER A C 1
ATOM 752 O O . SER A 1 95 ? -10.229 -5.004 4.705 1.00 90.69 95 SER A O 1
ATOM 754 N N . LEU A 1 96 ? -9.067 -6.837 5.313 1.00 90.88 96 LEU A N 1
ATOM 755 C CA . LEU A 1 96 ? -10.220 -7.633 5.758 1.00 90.88 96 LEU A CA 1
ATOM 756 C C . LEU A 1 96 ? -10.477 -7.529 7.268 1.00 90.88 96 LEU A C 1
ATOM 758 O O . LEU A 1 96 ? -11.550 -7.907 7.729 1.00 90.88 96 LEU A O 1
ATOM 762 N N . ILE A 1 97 ? -9.516 -7.019 8.044 1.00 91.00 97 ILE A N 1
ATOM 763 C CA . ILE A 1 97 ? -9.683 -6.817 9.486 1.00 91.00 97 ILE A CA 1
ATOM 764 C C . ILE A 1 97 ? -10.495 -5.537 9.721 1.00 91.00 97 ILE A C 1
ATOM 766 O O . ILE A 1 97 ? -10.246 -4.501 9.099 1.00 91.00 97 ILE A O 1
ATOM 770 N N . GLU A 1 98 ? -11.481 -5.620 10.612 1.00 91.81 98 GLU A N 1
ATOM 771 C CA . GLU A 1 98 ? -12.270 -4.483 11.089 1.00 91.81 98 GLU A CA 1
ATOM 772 C C . GLU A 1 98 ? -11.699 -3.977 12.422 1.00 91.81 98 GLU A C 1
ATOM 774 O O . GLU A 1 98 ? -11.464 -4.752 13.349 1.00 91.81 98 GLU A O 1
ATOM 779 N N . TYR A 1 99 ? -11.472 -2.666 12.511 1.00 88.12 99 TYR A N 1
ATOM 780 C CA . TYR A 1 99 ? -10.936 -1.973 13.680 1.00 88.12 99 TYR A CA 1
ATOM 781 C C . TYR A 1 99 ? -11.930 -0.921 14.184 1.00 88.12 99 TYR A C 1
ATOM 783 O O . TYR A 1 99 ? -12.430 -0.098 13.4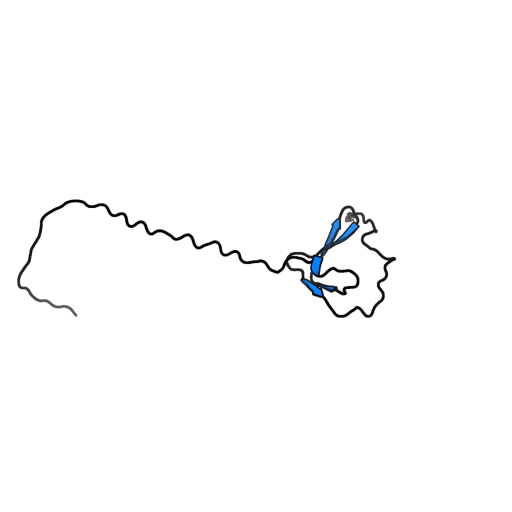13 1.00 88.12 99 TYR A O 1
ATOM 791 N N . GLU A 1 100 ? -12.169 -0.900 15.495 1.00 86.19 100 GLU A N 1
ATOM 792 C CA . GLU A 1 100 ? -12.957 0.140 16.161 1.00 86.19 100 GLU A CA 1
ATOM 793 C C . GLU A 1 100 ? -12.062 1.290 16.656 1.00 86.19 100 GLU A C 1
ATOM 795 O O . GLU A 1 100 ? -10.934 1.080 17.110 1.00 86.19 100 GLU A O 1
ATOM 800 N N . LEU A 1 101 ? -12.574 2.526 16.606 1.00 84.88 101 LEU A N 1
ATOM 801 C CA . LEU A 1 101 ? -11.912 3.686 17.203 1.00 84.88 101 LEU A CA 1
ATOM 802 C C . LEU A 1 101 ? -12.098 3.679 18.729 1.00 84.88 101 LEU A C 1
ATOM 804 O O . LEU A 1 101 ? -12.995 4.336 19.263 1.00 84.88 101 LEU A O 1
ATOM 808 N N . VAL A 1 102 ? -11.218 2.961 19.427 1.00 87.75 102 VAL A N 1
ATOM 809 C CA . VAL A 1 102 ? -11.134 3.002 20.891 1.00 87.75 102 VAL A CA 1
ATOM 810 C C . VAL A 1 102 ? -10.784 4.423 21.336 1.00 87.75 102 VAL A C 1
ATOM 812 O O . VAL A 1 102 ? -9.709 4.942 21.035 1.00 87.75 102 VAL A O 1
ATOM 815 N N . LYS A 1 103 ? -11.701 5.060 22.067 1.00 86.69 103 LYS A N 1
ATOM 816 C CA . LYS A 1 103 ? -11.450 6.343 22.729 1.00 86.69 103 LYS A CA 1
ATOM 817 C C . LYS A 1 103 ? -10.779 6.067 24.065 1.00 86.69 103 LYS A C 1
ATOM 819 O O . LYS A 1 103 ? -11.386 5.437 24.928 1.00 86.69 103 LYS A O 1
ATOM 824 N N . LEU A 1 104 ? -9.554 6.551 24.235 1.00 85.56 104 LEU A N 1
ATOM 825 C CA . LEU A 1 104 ? -8.922 6.578 25.548 1.00 85.56 104 LEU A CA 1
ATOM 826 C C . LEU A 1 104 ? -9.666 7.592 26.423 1.00 85.56 104 LEU A C 1
ATOM 828 O O . LEU A 1 104 ? -9.873 8.735 26.014 1.00 85.56 104 LEU A O 1
ATOM 832 N N . VAL A 1 105 ? -10.086 7.146 27.602 1.00 84.00 105 VAL A N 1
ATOM 833 C CA . VAL A 1 105 ? -10.508 8.014 28.701 1.00 84.00 105 VAL A CA 1
ATOM 834 C C . VAL A 1 105 ? -9.298 8.122 29.619 1.00 84.00 105 VAL A C 1
ATOM 836 O O . VAL A 1 105 ? -8.755 7.096 30.022 1.00 84.00 105 VAL A O 1
ATOM 839 N N . GLU A 1 106 ? -8.842 9.343 29.874 1.00 80.06 106 GLU A N 1
ATOM 840 C CA . GLU A 1 106 ? -7.785 9.613 30.852 1.00 80.06 106 GLU A CA 1
ATOM 841 C C . GLU A 1 106 ? -8.381 9.502 32.271 1.00 80.06 106 GLU A C 1
ATOM 843 O O . GLU A 1 106 ? -9.536 9.884 32.478 1.00 80.06 106 GLU A O 1
ATOM 848 N N . GLU A 1 107 ? -7.618 8.921 33.204 1.00 69.12 107 GLU A N 1
ATOM 849 C CA . GLU A 1 107 ? -8.006 8.637 34.603 1.00 69.12 107 GLU A CA 1
ATOM 850 C C . GLU A 1 107 ? -7.546 9.747 35.564 1.00 69.12 107 GLU A C 1
ATOM 852 O O . GLU A 1 107 ? -6.372 10.172 35.448 1.00 69.12 107 GLU A O 1
#

InterPro domains:
  IPR012340 Nucleic acid-binding, OB-fold [G3DSA:2.40.50.140] (1-96)
  IPR012340 Nucleic acid-binding, OB-fold [SSF50249] (44-103)
  IPR048970 Single-stranded DNA binding protein Ssb-like, OB fold [PF21473] (8-80)

Foldseek 3Di:
DDDDDDDDDDDDDDDDDDDDDDDDPPPPPPPPDDPPDPPVDDDVVVQPDPQWDKDKAPWDWDQDQQATDTGADPVIDIGTDDGDPDDDPPVDDSRPDGHDDDDDDDD

Organism: NCBI:txid43782

Radius of gyration: 38.59 Å; chains: 1; bounding box: 45×104×72 Å

Sequence (107 aa):
MSTTTETKTQQKQAPKQQEEEEAAAAKVVEKRKPVFVKVDQLRPVDLMKPDTTVIIRNAKIDMFKGNMRLAVDKWGRIEVTEPANFVVKEGNDLSLIEYELVKLVEE

pLDDT: mean 72.1, std 22.35, range [30.66, 94.62]